Protein AF-M4BK53-F1 (afdb_monomer_lite)

Structure (mmCIF, N/CA/C/O backbone):
data_AF-M4BK53-F1
#
_entry.id   AF-M4BK53-F1
#
loop_
_atom_site.group_PDB
_atom_site.id
_atom_site.type_symbol
_atom_site.label_atom_id
_atom_site.label_alt_id
_atom_site.label_comp_id
_atom_site.label_asym_id
_atom_site.label_entity_id
_atom_site.label_seq_id
_atom_site.pdbx_PDB_ins_code
_atom_site.Cartn_x
_atom_site.Cartn_y
_atom_site.Cartn_z
_atom_site.occupancy
_atom_site.B_iso_or_equiv
_atom_site.auth_seq_id
_atom_site.auth_comp_id
_atom_site.auth_asym_id
_atom_site.auth_atom_id
_atom_site.pdbx_PDB_model_num
ATOM 1 N N . MET A 1 1 ? 11.837 -22.756 3.747 1.00 49.22 1 MET A N 1
ATOM 2 C CA . MET A 1 1 ? 12.409 -21.439 3.376 1.00 49.22 1 MET A CA 1
ATOM 3 C C . MET A 1 1 ? 11.899 -21.199 1.966 1.00 49.22 1 MET A C 1
ATOM 5 O O . MET A 1 1 ? 12.584 -21.530 1.019 1.00 49.22 1 MET A O 1
ATOM 9 N N . ASP A 1 2 ? 10.651 -20.738 1.821 1.00 54.38 2 ASP A N 1
ATOM 10 C CA . ASP A 1 2 ? 9.913 -20.837 0.542 1.00 54.38 2 ASP A CA 1
ATOM 11 C C . ASP A 1 2 ? 9.296 -19.493 0.146 1.00 54.38 2 ASP A C 1
ATOM 13 O O . ASP A 1 2 ? 8.166 -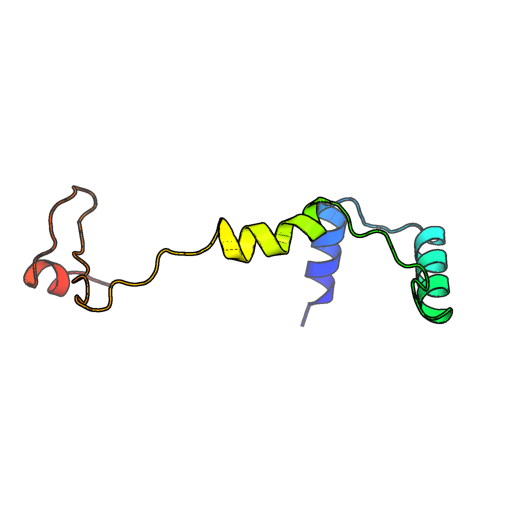19.397 -0.328 1.00 54.38 2 ASP A O 1
ATOM 17 N N . LYS A 1 3 ? 10.058 -18.412 0.359 1.00 54.12 3 LYS A N 1
ATOM 18 C CA . LYS A 1 3 ? 9.658 -17.043 -0.011 1.00 54.12 3 LYS A CA 1
ATOM 19 C C . LYS A 1 3 ? 9.294 -16.925 -1.498 1.00 54.12 3 LYS A C 1
ATOM 21 O O . LYS A 1 3 ? 8.437 -16.123 -1.846 1.00 54.12 3 LYS A O 1
ATOM 26 N N . THR A 1 4 ? 9.901 -17.735 -2.362 1.00 61.84 4 THR A N 1
ATOM 27 C CA . THR A 1 4 ? 9.656 -17.757 -3.812 1.00 61.84 4 THR A CA 1
ATOM 28 C C . THR A 1 4 ? 8.303 -18.357 -4.198 1.00 61.84 4 THR A C 1
ATOM 30 O O . THR A 1 4 ? 7.699 -17.881 -5.156 1.00 61.84 4 THR A O 1
ATOM 33 N N . SER A 1 5 ? 7.783 -19.335 -3.448 1.00 70.50 5 SER A N 1
ATOM 34 C CA . SER A 1 5 ? 6.504 -19.993 -3.765 1.00 70.50 5 SER A CA 1
ATOM 35 C C . SER A 1 5 ? 5.319 -19.029 -3.635 1.00 70.50 5 SER A C 1
ATOM 37 O O . SER A 1 5 ? 4.517 -18.884 -4.559 1.00 70.50 5 SER A O 1
ATOM 39 N N . ASN A 1 6 ? 5.275 -18.271 -2.535 1.00 72.81 6 ASN A N 1
ATOM 40 C CA . ASN A 1 6 ? 4.210 -17.297 -2.276 1.00 72.81 6 ASN A CA 1
ATOM 41 C C . ASN A 1 6 ? 4.221 -16.143 -3.285 1.00 72.81 6 ASN A C 1
ATOM 43 O O . ASN A 1 6 ? 3.165 -15.668 -3.699 1.00 72.81 6 ASN A O 1
ATOM 47 N N . VAL A 1 7 ? 5.413 -15.720 -3.717 1.00 72.38 7 VAL A N 1
ATOM 48 C CA . VAL A 1 7 ? 5.558 -14.703 -4.762 1.00 72.38 7 VAL A CA 1
ATOM 49 C C . VAL A 1 7 ? 4.993 -15.233 -6.080 1.00 72.38 7 VAL A C 1
ATOM 51 O O . VAL A 1 7 ? 4.129 -14.594 -6.666 1.00 72.38 7 VAL A O 1
ATOM 54 N N . ILE A 1 8 ? 5.376 -16.434 -6.522 1.00 74.69 8 ILE A N 1
ATOM 55 C CA . ILE A 1 8 ? 4.857 -17.016 -7.773 1.00 74.69 8 ILE A CA 1
ATOM 56 C C . ILE A 1 8 ? 3.330 -17.190 -7.719 1.00 74.69 8 ILE A C 1
ATOM 58 O O . ILE A 1 8 ? 2.648 -16.870 -8.694 1.00 74.69 8 ILE A O 1
ATOM 62 N N . ALA A 1 9 ? 2.786 -17.654 -6.591 1.00 76.62 9 ALA A N 1
ATOM 63 C CA . ALA A 1 9 ? 1.347 -17.819 -6.404 1.00 76.62 9 ALA A CA 1
ATOM 64 C C . ALA A 1 9 ? 0.590 -16.484 -6.505 1.00 76.62 9 ALA A C 1
ATOM 66 O O . ALA A 1 9 ? -0.404 -16.402 -7.225 1.00 76.62 9 ALA A O 1
ATOM 67 N N . GLY A 1 10 ? 1.097 -15.424 -5.866 1.00 76.06 10 GLY A N 1
ATOM 68 C CA . GLY A 1 10 ? 0.509 -14.085 -5.952 1.00 76.06 10 GLY A CA 1
ATOM 69 C C . GLY A 1 10 ? 0.540 -13.512 -7.371 1.00 76.06 10 GLY A C 1
ATOM 70 O O . GLY A 1 10 ? -0.457 -12.978 -7.848 1.00 76.06 10 GLY A O 1
ATOM 71 N N . PHE A 1 11 ? 1.651 -13.686 -8.094 1.00 77.81 11 PHE A N 1
ATOM 72 C CA . PHE A 1 11 ? 1.737 -13.246 -9.489 1.00 77.81 11 PHE A CA 1
ATOM 73 C C . PHE A 1 11 ? 0.805 -14.042 -10.414 1.00 77.81 11 PHE A C 1
ATOM 75 O O . PHE A 1 11 ? 0.229 -13.454 -11.324 1.00 77.81 11 PHE A O 1
ATOM 82 N N . ARG A 1 12 ? 0.613 -15.349 -10.185 1.00 76.12 12 ARG A N 1
ATOM 83 C CA . ARG A 1 12 ? -0.370 -16.156 -10.931 1.00 76.12 12 ARG A CA 1
ATOM 84 C C . ARG A 1 12 ? -1.806 -15.721 -10.657 1.00 76.12 12 ARG A C 1
ATOM 86 O O . ARG A 1 12 ? -2.573 -15.614 -11.604 1.00 76.12 12 ARG A O 1
ATOM 93 N N . ALA A 1 13 ? -2.153 -15.454 -9.398 1.00 73.00 13 ALA A N 1
ATOM 94 C CA . ALA A 1 13 ? -3.496 -15.016 -9.013 1.00 73.00 13 ALA A CA 1
ATOM 95 C C . ALA A 1 13 ? -3.891 -13.681 -9.667 1.00 73.00 13 ALA A C 1
ATOM 97 O O . ALA A 1 13 ? -5.056 -13.475 -9.983 1.00 73.00 13 ALA A O 1
ATOM 98 N N . CYS A 1 14 ? -2.914 -12.803 -9.913 1.00 73.06 14 CYS A N 1
ATOM 99 C CA . CYS A 1 14 ? -3.110 -11.545 -10.635 1.00 73.06 14 CYS A CA 1
ATOM 100 C C . CYS A 1 14 ? -2.909 -11.662 -12.160 1.00 73.06 14 CYS A C 1
ATOM 102 O O . CYS A 1 14 ? -2.814 -10.634 -12.823 1.00 73.06 14 CYS A O 1
ATOM 104 N N . GLU A 1 15 ? -2.756 -12.876 -12.709 1.00 68.69 15 GLU A N 1
ATOM 105 C CA . GLU A 1 15 ? -2.447 -13.145 -14.130 1.00 68.69 15 GLU A CA 1
ATOM 106 C C . GLU A 1 15 ? -1.153 -12.478 -14.650 1.00 68.69 15 GLU A C 1
ATOM 108 O O . GLU A 1 15 ? -0.918 -12.337 -15.847 1.00 68.69 15 GLU A O 1
ATOM 113 N N . LEU A 1 16 ? -0.249 -12.101 -13.746 1.00 71.38 16 LEU A N 1
ATOM 114 C CA . LEU A 1 16 ? 1.042 -11.479 -14.057 1.00 71.38 16 LEU A CA 1
ATOM 115 C C . LEU A 1 16 ? 2.152 -12.514 -14.333 1.00 71.38 16 LEU A C 1
ATOM 117 O O . LEU A 1 16 ? 3.308 -12.135 -14.550 1.00 71.38 16 LEU A O 1
ATOM 121 N N . TRP A 1 17 ? 1.826 -13.812 -14.300 1.00 72.06 17 TRP A N 1
ATOM 122 C CA . TRP A 1 17 ? 2.756 -14.923 -14.510 1.00 72.06 17 TRP A CA 1
ATOM 123 C C . TRP A 1 17 ? 2.241 -15.947 -15.540 1.00 72.06 17 TRP A C 1
ATOM 125 O O . TRP A 1 17 ? 1.095 -16.378 -15.421 1.00 72.06 17 TRP A O 1
ATOM 135 N N . PRO A 1 18 ? 3.099 -16.453 -16.453 1.00 71.56 18 PRO A N 1
ATOM 136 C CA . PRO A 1 18 ? 4.502 -16.084 -16.631 1.00 71.56 18 PRO A CA 1
ATOM 137 C C . PRO A 1 18 ? 4.642 -14.746 -17.354 1.00 71.56 18 PRO A C 1
ATOM 139 O O . PRO A 1 18 ? 4.001 -14.489 -18.369 1.00 71.56 18 PRO A O 1
ATOM 142 N N . MET A 1 19 ? 5.525 -13.891 -16.843 1.00 76.44 19 MET A N 1
ATOM 143 C CA . MET A 1 19 ? 5.843 -12.642 -17.522 1.00 76.44 19 MET A CA 1
ATOM 144 C C . MET A 1 19 ? 6.562 -12.959 -18.843 1.00 76.44 19 MET A C 1
ATOM 146 O O . MET A 1 19 ? 7.572 -13.667 -18.804 1.00 76.44 19 MET A O 1
ATOM 150 N N . PRO A 1 20 ? 6.113 -12.429 -19.995 1.00 82.81 20 PRO A N 1
ATOM 151 C CA . PRO A 1 20 ? 6.782 -12.661 -21.272 1.00 82.81 20 PRO A CA 1
ATOM 152 C C . PRO A 1 20 ? 8.259 -12.252 -21.226 1.00 82.81 20 PRO A C 1
ATOM 154 O O . PRO A 1 20 ? 8.598 -11.224 -20.635 1.00 82.81 20 PRO A O 1
ATOM 157 N N . LEU A 1 21 ? 9.136 -13.011 -21.892 1.00 81.12 21 LEU A N 1
ATOM 158 C CA . LEU A 1 21 ? 10.583 -12.742 -21.920 1.00 81.12 21 LEU A CA 1
ATOM 159 C C . LEU A 1 21 ? 10.902 -11.314 -22.393 1.00 81.12 21 LEU A C 1
ATOM 161 O O . LEU A 1 21 ? 11.759 -10.645 -21.822 1.00 81.12 21 LEU A O 1
ATOM 165 N N . SER A 1 22 ? 10.154 -10.812 -23.376 1.00 84.88 22 SER A N 1
ATOM 166 C CA . SER A 1 22 ? 10.278 -9.439 -23.879 1.00 84.88 22 SER A CA 1
ATOM 167 C C . SER A 1 22 ? 10.001 -8.383 -22.802 1.00 84.88 22 SER A C 1
ATOM 169 O O . SER A 1 22 ? 10.689 -7.364 -22.731 1.00 84.88 22 SER A O 1
ATOM 171 N N . GLN A 1 23 ? 9.031 -8.629 -21.916 1.00 82.44 23 GLN A N 1
ATOM 172 C CA . GLN A 1 23 ? 8.756 -7.746 -20.784 1.00 82.44 23 GLN A CA 1
ATOM 173 C C . GLN A 1 23 ? 9.849 -7.836 -19.719 1.00 82.44 23 GLN A C 1
ATOM 175 O O . GLN A 1 23 ? 10.229 -6.805 -19.165 1.00 82.44 23 GLN A O 1
ATOM 180 N N . GLN A 1 24 ? 10.384 -9.032 -19.460 1.00 81.69 24 GLN A N 1
ATOM 181 C CA . GLN A 1 24 ? 11.501 -9.214 -18.529 1.00 81.69 24 GLN A CA 1
ATOM 182 C C . GLN A 1 24 ? 12.747 -8.462 -19.012 1.00 81.69 24 GLN A C 1
ATOM 184 O O . GLN A 1 24 ? 13.320 -7.680 -18.258 1.00 81.69 24 GLN A O 1
ATOM 189 N N . GLN A 1 25 ? 13.108 -8.611 -20.289 1.00 85.88 25 GLN A N 1
ATOM 190 C CA . GLN A 1 25 ? 14.228 -7.899 -20.913 1.00 85.88 25 GLN A CA 1
ATOM 191 C C . GLN A 1 25 ? 14.033 -6.380 -20.883 1.00 85.88 25 GLN A C 1
ATOM 193 O O . GLN A 1 25 ? 14.961 -5.644 -20.557 1.00 85.88 25 GLN A O 1
ATOM 198 N N . ARG A 1 26 ? 12.814 -5.895 -21.156 1.00 83.12 26 ARG A N 1
ATOM 199 C CA . ARG A 1 26 ? 12.487 -4.466 -21.070 1.00 83.12 26 ARG A CA 1
ATOM 200 C C . ARG A 1 26 ? 12.655 -3.918 -19.651 1.00 83.12 26 ARG A C 1
ATOM 202 O O . ARG A 1 26 ? 13.209 -2.835 -19.490 1.00 83.12 26 ARG A O 1
ATOM 209 N N . ARG A 1 27 ? 12.185 -4.644 -18.630 1.00 82.38 27 ARG A N 1
ATOM 210 C CA . ARG A 1 27 ? 12.329 -4.250 -17.217 1.00 82.38 27 ARG A CA 1
ATOM 211 C C . ARG A 1 27 ? 13.787 -4.303 -16.761 1.00 82.38 27 ARG A C 1
ATOM 213 O O . ARG A 1 27 ? 14.220 -3.395 -16.063 1.00 82.38 27 ARG A O 1
ATOM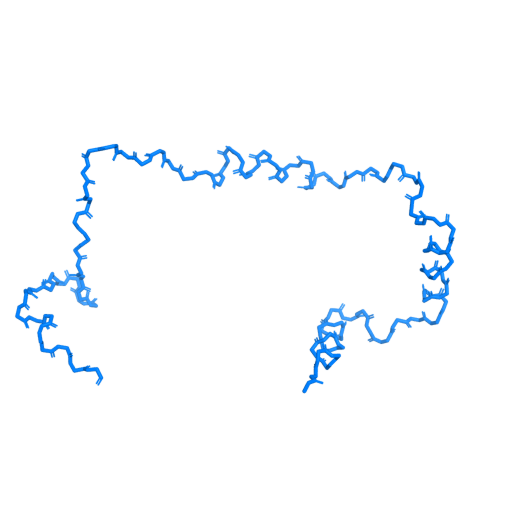 220 N N . LEU A 1 28 ? 14.540 -5.314 -17.198 1.00 81.88 28 LEU A N 1
ATOM 221 C CA . LEU A 1 28 ? 15.973 -5.431 -16.927 1.00 81.88 28 LEU A CA 1
ATOM 222 C C . LEU A 1 28 ? 16.748 -4.259 -17.534 1.00 81.88 28 LEU A C 1
ATOM 224 O O . LEU A 1 28 ? 17.540 -3.636 -16.840 1.00 81.88 28 LEU A O 1
ATOM 228 N N . LYS A 1 29 ? 16.475 -3.917 -18.798 1.00 85.44 29 LYS A N 1
ATOM 229 C CA . LYS A 1 29 ? 17.085 -2.757 -19.455 1.00 85.44 29 LYS A CA 1
ATOM 230 C C . LYS A 1 29 ? 16.777 -1.459 -18.705 1.00 85.44 29 LYS A C 1
ATOM 232 O O . LYS A 1 29 ? 17.694 -0.714 -18.404 1.00 85.44 29 LYS A O 1
ATOM 237 N N . LEU A 1 30 ? 15.511 -1.232 -18.337 1.00 81.69 30 LEU A N 1
ATOM 238 C CA . LEU A 1 30 ? 15.121 -0.068 -17.530 1.00 81.69 30 LEU A CA 1
ATOM 239 C C . LEU A 1 30 ? 15.878 -0.001 -16.202 1.00 81.69 30 LEU A C 1
ATOM 241 O O . LEU A 1 30 ? 16.273 1.078 -15.794 1.00 81.69 30 LEU A O 1
ATOM 245 N N . PHE A 1 31 ? 16.079 -1.132 -15.527 1.00 77.75 31 PHE A N 1
ATOM 246 C CA . PHE A 1 31 ? 16.840 -1.177 -14.281 1.00 77.75 31 PHE A CA 1
ATOM 247 C C . PHE A 1 31 ? 18.325 -0.843 -14.494 1.00 77.75 31 PHE A C 1
ATOM 249 O O . PHE A 1 31 ? 18.874 -0.029 -13.756 1.00 77.75 31 PHE A O 1
ATOM 256 N N . LEU A 1 32 ? 18.956 -1.436 -15.514 1.00 82.06 32 LEU A N 1
ATOM 257 C CA . LEU A 1 32 ? 20.367 -1.204 -15.846 1.00 82.06 32 LEU A CA 1
ATOM 258 C C . LEU A 1 32 ? 20.635 0.235 -16.314 1.00 82.06 32 LEU A C 1
ATOM 260 O O . LEU A 1 32 ? 21.672 0.794 -15.973 1.00 82.06 32 LEU A O 1
ATOM 264 N N . ASP A 1 33 ? 19.681 0.852 -17.014 1.00 84.31 33 ASP A N 1
ATOM 265 C CA . ASP A 1 33 ? 19.755 2.238 -17.498 1.00 84.31 33 ASP A CA 1
ATOM 266 C C . ASP A 1 33 ? 19.471 3.282 -16.384 1.00 84.31 33 ASP A C 1
ATOM 268 O O . ASP A 1 33 ? 19.255 4.458 -16.673 1.00 84.31 33 ASP A O 1
ATOM 272 N N . GLY A 1 34 ? 19.466 2.879 -15.104 1.00 79.25 34 GLY A N 1
ATOM 273 C CA . GLY A 1 34 ? 19.270 3.778 -13.956 1.00 79.25 34 GLY A CA 1
ATOM 274 C C . GLY A 1 34 ? 17.817 3.937 -13.496 1.00 79.25 34 GLY A C 1
ATOM 275 O O . GLY A 1 34 ? 17.501 4.846 -12.731 1.00 79.25 34 GLY A O 1
ATOM 276 N N . GLY A 1 35 ? 16.920 3.050 -13.926 1.00 74.31 35 GLY A N 1
ATOM 277 C CA . GLY A 1 35 ? 15.507 3.066 -13.562 1.00 74.31 35 GLY A CA 1
ATOM 278 C C . GLY A 1 35 ? 14.663 3.981 -14.450 1.00 74.31 35 GLY A C 1
ATOM 279 O O . GLY A 1 35 ? 14.989 4.283 -15.598 1.00 74.31 35 GLY A O 1
ATOM 280 N N . CYS A 1 36 ? 13.508 4.406 -13.938 1.00 63.94 36 CYS A N 1
ATOM 281 C CA . CYS A 1 36 ? 12.687 5.388 -14.636 1.00 63.94 36 CYS A CA 1
ATOM 282 C C . CYS A 1 36 ? 13.236 6.793 -14.351 1.00 63.94 36 CYS A C 1
ATOM 284 O O . CYS A 1 36 ? 13.011 7.327 -13.275 1.00 63.94 36 CYS A O 1
ATOM 286 N N . ILE A 1 37 ? 13.945 7.381 -15.321 1.00 61.75 37 ILE A N 1
ATOM 287 C CA . ILE A 1 37 ? 14.474 8.762 -15.246 1.00 61.75 37 ILE A CA 1
ATOM 288 C C . ILE A 1 37 ? 13.356 9.809 -15.422 1.00 61.75 37 ILE A C 1
ATOM 290 O O . ILE A 1 37 ? 13.554 10.997 -15.197 1.00 61.75 37 ILE A O 1
ATOM 294 N N . LYS A 1 38 ? 12.162 9.392 -15.857 1.00 62.34 38 LYS A N 1
ATOM 295 C CA . LYS A 1 38 ? 11.051 10.319 -16.070 1.00 62.34 38 LYS A CA 1
ATOM 296 C C . LYS A 1 38 ? 10.411 10.644 -14.729 1.00 62.34 38 LYS A C 1
ATOM 298 O O . LYS A 1 38 ? 10.130 9.719 -13.970 1.00 62.34 38 LYS A O 1
ATOM 303 N N . ASP A 1 39 ? 10.099 11.919 -14.508 1.00 61.81 39 ASP A N 1
ATOM 304 C CA . ASP A 1 39 ? 9.053 12.332 -13.573 1.00 61.81 39 ASP A CA 1
ATOM 305 C C . ASP A 1 39 ? 7.761 11.632 -14.006 1.00 61.81 39 ASP A C 1
ATOM 307 O O . ASP A 1 39 ? 7.022 12.099 -14.876 1.00 61.81 39 ASP A O 1
ATOM 311 N N . VAL A 1 40 ? 7.549 10.415 -13.502 1.00 67.88 40 VAL A N 1
ATOM 312 C CA . VAL A 1 40 ? 6.328 9.667 -13.757 1.00 67.88 40 VAL A CA 1
ATOM 313 C C . VAL A 1 40 ? 5.244 10.463 -13.074 1.00 67.88 40 VAL A C 1
ATOM 315 O O . VAL A 1 40 ? 5.251 10.596 -11.849 1.00 67.88 40 VAL A O 1
ATOM 318 N N . GLU A 1 41 ? 4.333 11.014 -13.870 1.00 73.81 41 GLU A N 1
ATOM 319 C CA . GLU A 1 41 ? 3.186 11.709 -13.326 1.00 73.81 41 GLU A CA 1
ATOM 320 C C . GLU A 1 41 ? 2.473 10.758 -12.361 1.00 73.81 41 GLU A C 1
ATOM 322 O O . GLU A 1 41 ? 1.960 9.706 -12.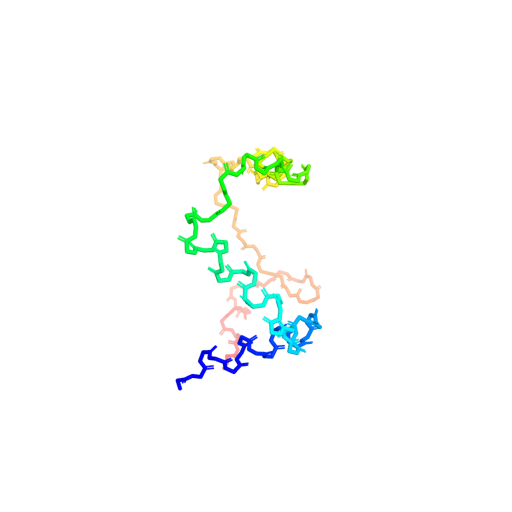755 1.00 73.81 41 GLU A O 1
ATOM 327 N N . LEU A 1 42 ? 2.532 11.091 -11.069 1.00 75.62 42 LEU A N 1
ATOM 328 C CA . LEU A 1 42 ? 1.954 10.256 -10.029 1.00 75.62 42 LEU A CA 1
ATOM 329 C C . LEU A 1 42 ? 0.465 10.073 -10.349 1.00 75.62 42 LEU A C 1
ATOM 331 O O . LEU A 1 42 ? -0.224 11.068 -10.617 1.00 75.62 42 LEU A O 1
ATOM 335 N N . PRO A 1 43 ? -0.052 8.835 -10.308 1.00 76.50 43 PRO A N 1
ATOM 336 C CA . PRO A 1 43 ? -1.474 8.596 -10.478 1.00 76.50 43 PRO A CA 1
ATOM 337 C C . PRO A 1 43 ? -2.284 9.473 -9.520 1.00 76.50 43 PRO A C 1
ATOM 339 O O . PRO A 1 43 ? -1.888 9.669 -8.369 1.00 76.50 43 PRO A O 1
ATOM 342 N N . SER A 1 44 ? -3.430 9.981 -9.971 1.00 79.88 44 SER A N 1
ATOM 343 C CA . SER A 1 44 ? -4.279 10.883 -9.178 1.00 79.88 44 SER A CA 1
ATOM 344 C C . SER A 1 44 ? -4.619 10.315 -7.796 1.00 79.88 44 SER A C 1
ATOM 346 O O . SER A 1 44 ? -4.549 11.034 -6.805 1.00 79.88 44 SER A O 1
ATOM 348 N N . TRP A 1 45 ? -4.882 9.010 -7.700 1.00 80.31 45 TRP A N 1
ATOM 349 C CA . TRP A 1 45 ? -5.153 8.336 -6.427 1.00 80.31 45 TRP A CA 1
ATOM 350 C C . TRP A 1 45 ? -3.977 8.397 -5.443 1.00 80.31 45 TRP A C 1
ATOM 352 O O . TRP A 1 45 ? -4.190 8.440 -4.235 1.00 80.31 45 TRP A O 1
ATOM 362 N N . LEU A 1 46 ? -2.738 8.418 -5.942 1.00 79.44 46 LEU A N 1
ATOM 363 C CA . LEU A 1 46 ? -1.542 8.471 -5.107 1.00 79.44 46 LEU A CA 1
ATOM 364 C C . LEU A 1 46 ? -1.286 9.899 -4.605 1.00 79.44 46 LEU A C 1
ATOM 366 O O . LEU A 1 46 ? -0.877 10.059 -3.461 1.00 79.44 46 LEU A O 1
ATOM 370 N N . LYS A 1 47 ? -1.628 10.920 -5.407 1.00 80.25 47 LYS A N 1
ATOM 371 C CA . LYS A 1 47 ? -1.664 12.333 -4.977 1.00 80.25 47 LYS A CA 1
ATOM 372 C C . LYS A 1 47 ? -2.711 12.559 -3.873 1.00 80.25 47 LYS A C 1
ATOM 374 O O . LYS A 1 47 ? -2.484 13.319 -2.945 1.00 80.25 47 LYS A O 1
ATOM 379 N N . VAL A 1 48 ? -3.848 11.863 -3.958 1.00 84.38 48 VAL A N 1
ATOM 380 C CA . VAL A 1 48 ? -4.968 11.968 -3.000 1.00 84.38 48 VAL A CA 1
ATOM 381 C C . VAL A 1 48 ? -4.741 11.137 -1.731 1.00 84.38 48 VAL A C 1
ATOM 383 O O . VAL A 1 48 ? -5.341 11.408 -0.694 1.00 84.38 48 VAL A O 1
ATOM 386 N N . LYS A 1 49 ? -3.857 10.134 -1.782 1.00 86.44 49 LYS A N 1
ATOM 387 C CA . LYS A 1 49 ? -3.598 9.217 -0.666 1.00 86.44 49 LYS A CA 1
ATOM 388 C C . LYS A 1 49 ? -3.165 9.943 0.606 1.00 86.44 49 LYS A C 1
ATOM 390 O O . LYS A 1 49 ? -3.634 9.580 1.679 1.00 86.44 49 LYS A O 1
ATOM 395 N N . GLU A 1 50 ? -2.284 10.930 0.481 1.00 82.31 50 GLU A N 1
ATOM 396 C CA . GLU A 1 50 ? -1.776 11.695 1.623 1.00 82.31 50 GLU A CA 1
ATOM 397 C C . GLU A 1 50 ? -2.911 12.451 2.318 1.00 82.31 50 GLU A C 1
ATOM 399 O O . GLU A 1 50 ? -3.149 12.228 3.500 1.00 82.31 50 GLU A O 1
ATOM 404 N N . VAL A 1 51 ? -3.706 13.199 1.548 1.00 85.12 51 VAL A N 1
ATOM 405 C CA . VAL A 1 51 ? -4.894 13.924 2.032 1.00 85.12 51 VAL A CA 1
ATOM 406 C C . VAL A 1 51 ? -5.881 12.985 2.724 1.00 85.12 51 VAL A C 1
ATOM 408 O O . VAL A 1 51 ? -6.370 13.261 3.816 1.00 85.12 51 VAL A O 1
ATOM 411 N N . VAL A 1 52 ? -6.155 11.822 2.129 1.00 86.75 52 VAL A N 1
ATOM 412 C CA . VAL A 1 52 ? -7.058 10.832 2.731 1.00 86.75 52 VAL A CA 1
ATOM 413 C C . VAL A 1 52 ? -6.508 10.316 4.062 1.00 86.75 52 VAL A C 1
ATOM 415 O O . VAL A 1 52 ? -7.280 10.124 4.997 1.00 86.75 52 VAL A O 1
ATOM 418 N N . GLN A 1 53 ? -5.197 10.108 4.181 1.00 84.81 53 GLN A N 1
ATOM 419 C CA . GLN A 1 53 ? -4.577 9.64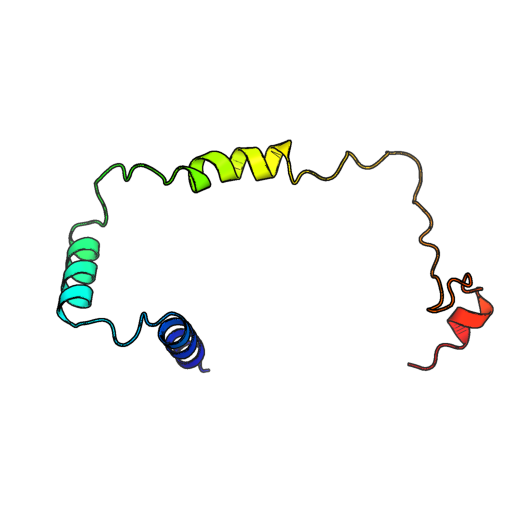7 5.425 1.00 84.81 53 GLN A CA 1
ATOM 420 C C . GLN A 1 53 ? -4.542 10.720 6.515 1.00 84.81 53 GLN A C 1
ATOM 422 O O . GLN 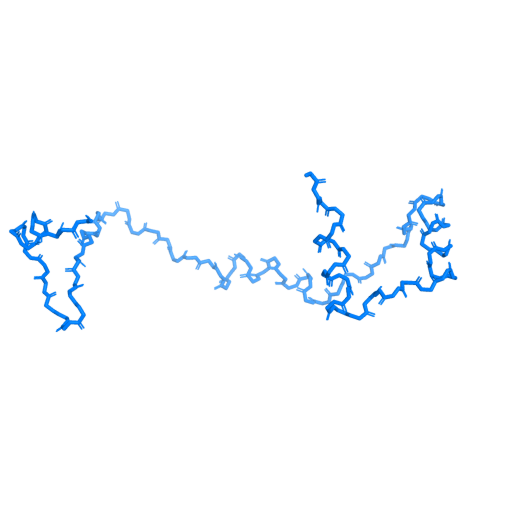A 1 53 ? -4.629 10.362 7.687 1.00 84.81 53 GLN A O 1
ATOM 427 N N . THR A 1 54 ? -4.423 11.996 6.149 1.00 81.38 54 THR A N 1
ATOM 428 C CA . THR A 1 54 ? -4.302 13.112 7.100 1.00 81.38 54 THR A CA 1
ATOM 429 C C . THR A 1 54 ? -5.626 13.780 7.448 1.00 81.38 54 THR A C 1
ATOM 431 O O . THR A 1 54 ? -5.708 14.428 8.484 1.00 81.38 54 THR A O 1
ATOM 434 N N . GLU A 1 55 ? -6.660 13.638 6.619 1.00 81.81 55 GLU A N 1
ATOM 435 C CA . GLU A 1 55 ? -7.923 14.366 6.809 1.00 81.81 55 GLU A CA 1
ATOM 436 C C . GLU A 1 55 ? -9.149 13.452 6.903 1.00 81.81 55 GLU A C 1
ATOM 438 O O . GLU A 1 55 ? -10.092 13.768 7.624 1.00 81.81 55 GLU A O 1
ATOM 443 N N . VAL A 1 56 ? -9.157 12.312 6.203 1.00 83.06 56 VAL A N 1
ATOM 444 C CA . VAL A 1 56 ? -10.355 11.455 6.090 1.00 83.06 56 VAL A CA 1
ATOM 445 C C . VAL A 1 56 ? -10.271 10.233 7.002 1.00 83.06 56 VAL A C 1
ATOM 447 O O . VAL A 1 56 ? -11.239 9.876 7.668 1.00 83.06 56 VAL A O 1
ATOM 450 N N . LEU A 1 57 ? -9.110 9.581 7.038 1.00 84.38 57 LEU A N 1
ATOM 451 C CA . LEU A 1 57 ? -8.840 8.384 7.836 1.00 84.38 57 LEU A CA 1
ATOM 452 C C . LEU A 1 57 ? -8.106 8.714 9.140 1.00 84.38 57 LEU A C 1
ATOM 454 O O . LEU A 1 57 ? -7.399 7.868 9.689 1.00 84.38 57 LEU A O 1
ATOM 458 N N . VAL A 1 58 ? -8.273 9.938 9.641 1.00 84.88 58 VAL A N 1
ATOM 459 C CA . VAL A 1 58 ? -7.759 10.325 10.952 1.00 84.88 58 VAL A CA 1
ATOM 460 C C . VAL A 1 58 ? -8.794 10.004 12.012 1.00 84.88 58 VAL A C 1
ATOM 462 O O . VAL A 1 58 ? -9.963 10.380 11.927 1.00 84.88 58 VAL A O 1
ATOM 465 N N . LEU A 1 59 ? -8.350 9.270 13.029 1.00 81.38 59 LEU A N 1
ATOM 466 C CA . LEU A 1 59 ? -9.151 9.060 14.222 1.00 81.38 59 LEU A CA 1
ATOM 467 C C . LEU A 1 59 ? -9.317 10.404 14.944 1.00 81.38 59 LEU A C 1
ATOM 469 O O . LEU A 1 59 ? -8.338 11.141 15.067 1.00 81.38 59 LEU A O 1
ATOM 473 N N . PRO A 1 60 ? -10.517 10.723 15.454 1.00 79.38 60 PRO A N 1
ATOM 474 C CA . PRO A 1 60 ? -10.712 11.931 16.243 1.00 79.38 60 PRO A CA 1
ATOM 475 C C . PRO A 1 60 ? -9.749 11.945 17.433 1.00 79.38 60 PRO A C 1
ATOM 477 O O . PRO A 1 60 ? -9.442 10.889 17.998 1.00 79.38 60 PRO A O 1
ATOM 480 N N . GLU A 1 61 ? -9.293 13.140 17.815 1.00 75.25 61 GLU A N 1
ATOM 481 C CA . GLU A 1 61 ? -8.390 13.315 18.950 1.00 75.25 61 GLU A CA 1
ATOM 482 C C . GLU A 1 61 ? -8.921 12.571 20.181 1.00 75.25 61 GLU A C 1
ATOM 484 O O . GLU A 1 61 ? -10.095 12.679 20.557 1.00 75.25 61 GLU A O 1
ATOM 489 N N . SER A 1 62 ? -8.056 11.774 20.811 1.00 69.69 62 SER A N 1
ATOM 490 C CA . SER A 1 62 ? -8.434 11.054 22.020 1.00 69.69 62 SER A CA 1
ATOM 491 C C . SER A 1 62 ? -8.752 12.071 23.113 1.00 69.69 62 SER A C 1
ATOM 493 O O . SER A 1 62 ? -7.871 12.826 23.524 1.00 69.69 62 SER A O 1
ATOM 495 N N . SER A 1 63 ? -9.990 12.085 23.612 1.00 71.06 63 SER A N 1
ATOM 496 C CA . SER A 1 63 ? -10.372 12.958 24.723 1.00 71.06 63 SER A CA 1
ATOM 497 C C . SER A 1 63 ? -9.437 12.712 25.912 1.00 71.06 63 SER A C 1
ATOM 499 O O . SER A 1 63 ? -9.407 11.598 26.443 1.00 71.06 63 SER A O 1
ATOM 501 N N . SER A 1 64 ? -8.691 13.734 26.340 1.00 68.75 64 SER A N 1
ATOM 502 C CA . SER A 1 64 ? -7.620 13.602 27.339 1.00 68.75 64 SER A CA 1
ATOM 503 C C . SER A 1 64 ? -8.088 13.220 28.746 1.00 68.75 64 SER A C 1
ATOM 505 O O . SER A 1 64 ? -7.256 12.970 29.608 1.00 68.75 64 SER A O 1
ATOM 507 N N . ASN A 1 65 ? -9.391 13.100 29.006 1.00 60.78 65 ASN A N 1
ATOM 508 C CA . ASN A 1 65 ? -9.907 12.785 30.334 1.00 60.78 65 ASN A CA 1
ATOM 509 C C . ASN A 1 65 ? -11.104 11.838 30.278 1.00 60.78 65 ASN A C 1
ATOM 511 O O . ASN A 1 65 ? -12.249 12.234 30.453 1.00 60.78 65 ASN A O 1
ATOM 515 N N . ALA A 1 66 ? -10.817 10.569 30.023 1.00 57.59 66 ALA A N 1
ATOM 516 C 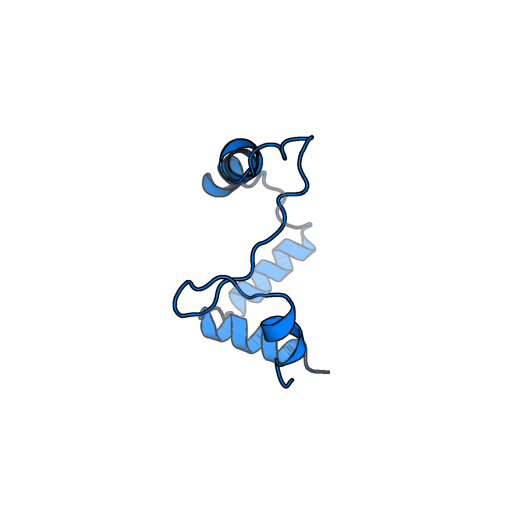CA . ALA A 1 66 ? -11.421 9.426 30.699 1.00 57.59 66 ALA A CA 1
ATOM 517 C C . ALA A 1 66 ? -10.814 8.191 30.045 1.00 57.59 66 ALA A C 1
ATOM 519 O O . ALA A 1 66 ? -10.985 7.978 28.845 1.00 57.59 66 ALA A O 1
ATOM 520 N N . ARG A 1 67 ? -10.152 7.327 30.820 1.00 61.41 67 ARG A N 1
ATOM 521 C CA . ARG A 1 67 ? -10.026 5.928 30.402 1.00 61.41 67 ARG A CA 1
ATOM 522 C C . ARG A 1 67 ? -11.461 5.438 30.223 1.00 61.41 67 ARG A C 1
ATOM 524 O O . ARG A 1 67 ? -12.121 5.153 31.221 1.00 61.41 67 ARG A O 1
ATOM 531 N N . LYS A 1 68 ? -11.984 5.433 28.989 1.00 62.03 68 LYS A N 1
ATOM 532 C CA . LYS A 1 68 ? -13.274 4.818 28.671 1.00 62.03 68 LYS A CA 1
ATOM 533 C C . LYS A 1 68 ? -13.145 3.396 29.178 1.00 62.03 68 LYS A C 1
ATOM 535 O O . LYS A 1 68 ? -12.401 2.615 28.605 1.00 62.03 68 LYS A O 1
ATOM 540 N N . ARG A 1 69 ? -13.759 3.084 30.318 1.00 64.88 69 ARG A N 1
ATOM 541 C CA . ARG A 1 69 ? -13.706 1.736 30.873 1.00 64.88 69 ARG A CA 1
ATOM 542 C C . ARG A 1 69 ? -14.395 0.847 29.849 1.00 64.88 69 ARG A C 1
ATOM 544 O O . ARG A 1 69 ? -15.600 0.990 29.645 1.00 64.88 69 ARG A O 1
ATOM 551 N N . HIS A 1 70 ? -13.621 0.012 29.159 1.00 69.38 70 HIS A N 1
ATOM 552 C CA . HIS A 1 70 ? -14.163 -0.939 28.198 1.00 69.38 70 HIS A CA 1
ATOM 553 C C . HIS A 1 70 ? -15.167 -1.809 28.961 1.00 69.38 70 HIS A C 1
ATOM 555 O O . HIS A 1 70 ? -14.849 -2.359 30.017 1.00 69.38 70 HIS A O 1
ATOM 561 N N . LYS A 1 71 ? -16.411 -1.837 28.485 1.00 71.44 71 LYS A N 1
ATOM 562 C CA . LYS A 1 71 ? -17.457 -2.707 29.014 1.00 71.44 71 LYS A CA 1
ATOM 563 C C . LYS A 1 71 ? -17.526 -3.911 28.086 1.00 71.44 71 LYS A C 1
ATOM 565 O O . LYS A 1 71 ? -17.783 -3.734 26.898 1.00 71.44 71 LYS A O 1
ATOM 570 N N . THR A 1 72 ? -17.254 -5.096 28.614 1.00 73.12 72 THR A N 1
ATOM 571 C CA . THR A 1 72 ? -17.398 -6.346 27.867 1.00 73.12 72 THR A CA 1
ATOM 572 C C . THR A 1 72 ? -18.874 -6.714 27.841 1.00 73.12 72 THR A C 1
ATOM 574 O O . THR A 1 72 ? -19.529 -6.737 28.885 1.00 73.12 72 THR A O 1
ATOM 577 N N . PHE A 1 73 ? -19.399 -6.944 26.644 1.00 74.81 73 PHE A N 1
ATOM 578 C CA . PHE A 1 73 ? -20.777 -7.362 26.437 1.00 74.81 73 PHE A CA 1
ATOM 579 C C . PHE A 1 73 ? -20.805 -8.800 25.925 1.00 74.81 73 PHE A C 1
ATOM 581 O O . PHE A 1 73 ? -19.947 -9.190 25.136 1.00 74.81 73 PHE A O 1
ATOM 588 N N . ASP A 1 74 ? -21.800 -9.557 26.368 1.00 74.12 74 ASP A N 1
ATOM 589 C CA . ASP A 1 74 ? -22.166 -10.855 25.816 1.00 74.12 74 ASP A CA 1
ATOM 590 C C . ASP A 1 74 ? -22.784 -10.714 24.420 1.00 74.12 74 ASP A C 1
ATOM 592 O O . ASP A 1 74 ? -23.249 -9.641 24.022 1.00 74.12 74 ASP A O 1
ATOM 596 N N . VAL A 1 75 ? -22.822 -11.823 23.682 1.00 75.75 75 VAL A N 1
ATOM 597 C CA . VAL A 1 75 ? -23.504 -11.973 22.392 1.00 75.75 75 VAL A CA 1
ATOM 598 C C . VAL A 1 75 ? -24.972 -11.543 22.507 1.00 75.75 75 VAL A C 1
ATOM 600 O O . VAL A 1 75 ? -25.506 -10.918 21.590 1.00 75.75 75 VAL A O 1
ATOM 603 N N . ASN A 1 76 ? -25.595 -11.752 23.673 1.00 80.31 76 ASN A N 1
ATOM 604 C CA . ASN A 1 76 ? -26.954 -11.296 23.984 1.00 80.31 76 ASN A CA 1
ATOM 605 C C . ASN A 1 76 ? -27.039 -9.838 24.478 1.00 80.31 76 ASN A C 1
ATOM 607 O O . ASN A 1 76 ? -28.071 -9.418 24.996 1.00 80.31 76 ASN A O 1
ATOM 611 N N . ARG A 1 77 ? -25.967 -9.046 24.337 1.00 73.62 77 ARG A N 1
ATOM 612 C CA . ARG A 1 77 ? -25.853 -7.648 24.801 1.00 73.62 77 ARG A CA 1
ATOM 613 C C . ARG A 1 77 ? -25.988 -7.458 26.320 1.00 73.62 77 ARG A C 1
ATOM 615 O O . ARG A 1 77 ? -26.186 -6.331 26.776 1.00 73.62 77 ARG A O 1
ATOM 622 N N . GLY A 1 78 ? -25.831 -8.521 27.107 1.00 82.69 78 GLY A N 1
ATOM 623 C CA . GLY A 1 78 ? -25.682 -8.436 28.562 1.00 82.69 78 GLY A CA 1
ATOM 624 C C . GLY A 1 78 ? -24.301 -7.901 28.944 1.00 82.69 78 GLY A C 1
ATOM 625 O O . GLY A 1 78 ? -23.322 -8.183 28.261 1.00 82.69 78 GLY A O 1
ATOM 626 N N . LEU A 1 79 ? -24.199 -7.103 30.006 1.00 82.56 79 LEU A N 1
ATOM 627 C CA . LEU A 1 79 ? -22.897 -6.688 30.538 1.00 82.56 79 LEU A CA 1
ATOM 628 C C . LEU A 1 79 ? -22.281 -7.839 31.332 1.00 82.56 79 LEU A C 1
ATOM 630 O O . LEU A 1 79 ? -22.907 -8.297 32.282 1.00 82.56 79 LEU A O 1
ATOM 634 N N . PHE A 1 80 ? -21.052 -8.238 30.995 1.00 77.62 80 PHE A N 1
ATOM 635 C CA . PHE A 1 80 ? -20.307 -9.201 31.805 1.00 77.62 80 PHE A CA 1
ATOM 636 C C . PHE A 1 80 ? -20.004 -8.598 33.178 1.00 77.62 80 PHE A C 1
ATOM 638 O O . PHE A 1 80 ? -19.404 -7.519 33.295 1.00 77.62 80 PHE A O 1
ATOM 645 N N . THR A 1 81 ? -20.414 -9.301 34.226 1.00 81.81 81 THR A N 1
ATOM 646 C CA . THR A 1 81 ? -20.009 -9.006 35.596 1.00 81.81 81 THR A CA 1
ATOM 647 C C . THR A 1 81 ? -18.606 -9.557 35.866 1.00 81.81 81 THR A C 1
ATOM 649 O O . THR A 1 81 ? -18.019 -10.283 35.063 1.00 81.81 81 THR A O 1
ATOM 652 N N . ARG A 1 82 ? -18.017 -9.178 37.006 1.00 77.94 82 ARG A N 1
ATOM 653 C CA . ARG A 1 82 ? -16.691 -9.676 37.404 1.00 77.94 82 ARG A CA 1
ATOM 654 C C . ARG A 1 82 ? -16.688 -11.195 37.606 1.00 77.94 82 ARG A C 1
ATOM 656 O O . ARG A 1 82 ? -15.664 -11.817 37.355 1.00 77.94 82 ARG A O 1
ATOM 663 N N . GLU A 1 83 ? -17.807 -11.748 38.055 1.00 81.38 83 GLU A N 1
ATOM 664 C CA . GLU A 1 83 ? -17.995 -13.180 38.294 1.00 81.38 83 GLU A CA 1
ATOM 665 C C . GLU A 1 83 ? -18.047 -13.937 36.966 1.00 81.38 83 GLU A C 1
ATOM 667 O O . GLU A 1 83 ? -17.327 -14.913 36.787 1.00 81.38 83 GLU A O 1
ATOM 672 N N . ASP A 1 84 ? -18.786 -13.408 35.988 1.00 81.44 84 ASP A N 1
ATOM 673 C CA . ASP A 1 84 ? -18.862 -13.990 34.645 1.00 81.44 84 ASP A CA 1
ATOM 674 C C . ASP A 1 84 ? -17.479 -14.078 33.982 1.00 81.44 84 ASP A C 1
ATOM 676 O O . ASP A 1 84 ? -17.157 -15.081 33.358 1.00 81.44 84 ASP A O 1
ATOM 680 N N . LEU A 1 85 ? -16.631 -13.055 34.162 1.00 77.25 85 LEU A N 1
ATOM 681 C CA . LEU A 1 85 ? -15.258 -13.032 33.636 1.00 77.25 85 LEU A CA 1
ATOM 682 C C . LEU A 1 85 ? -14.332 -14.069 34.285 1.00 77.25 85 LEU A C 1
ATOM 684 O O . LEU A 1 85 ? -13.351 -14.472 33.667 1.00 77.25 85 LEU A O 1
ATOM 688 N N . GLN A 1 86 ? -14.597 -14.460 35.531 1.00 80.62 86 GLN A N 1
ATOM 689 C CA . GLN A 1 86 ? -13.806 -15.471 36.239 1.00 80.62 86 GLN A CA 1
ATOM 690 C C . GLN A 1 86 ? -14.182 -16.897 35.826 1.00 80.62 86 GLN A C 1
ATOM 692 O O . GLN A 1 86 ? -13.383 -17.805 36.030 1.00 80.62 86 GLN A O 1
ATOM 697 N N . ASN A 1 87 ? -15.359 -17.067 35.222 1.00 76.38 87 ASN A N 1
ATOM 698 C CA . ASN A 1 87 ? -15.913 -18.352 34.800 1.00 76.38 87 ASN A CA 1
ATOM 699 C C . ASN A 1 87 ? -15.781 -18.593 33.283 1.00 76.38 87 ASN A C 1
ATOM 701 O O . ASN A 1 87 ? -16.415 -19.502 32.751 1.00 76.38 87 ASN A O 1
ATOM 705 N N . ILE A 1 88 ? -14.998 -17.775 32.570 1.00 74.50 88 ILE A N 1
ATOM 706 C CA . ILE A 1 88 ? -14.693 -18.015 31.156 1.00 74.50 88 ILE A CA 1
ATOM 707 C C . ILE A 1 88 ? -13.616 -19.103 31.096 1.00 74.50 88 ILE A C 1
ATOM 709 O O . ILE A 1 88 ? -12.437 -18.813 31.293 1.00 74.50 88 ILE A O 1
ATOM 713 N N . ASP A 1 89 ? -14.028 -20.344 30.835 1.00 60.88 89 ASP A N 1
ATOM 714 C CA . ASP A 1 89 ? -13.105 -21.430 30.495 1.00 60.88 89 ASP A CA 1
ATOM 715 C C . ASP A 1 89 ? -12.388 -21.096 29.172 1.00 60.88 89 ASP A C 1
ATOM 717 O O . ASP A 1 89 ? -13.031 -20.777 28.166 1.00 60.88 89 ASP A O 1
ATOM 721 N N . VAL A 1 90 ? -11.051 -21.132 29.199 1.00 55.56 90 VAL A N 1
ATOM 722 C CA . VAL A 1 90 ? -10.153 -20.949 28.041 1.00 55.56 90 VAL A CA 1
ATOM 723 C C . VAL A 1 90 ? -9.792 -22.297 27.437 1.00 55.56 90 VAL A C 1
ATOM 725 O O . VAL A 1 90 ? -9.415 -23.198 28.219 1.00 55.56 90 VAL A O 1
#

Foldseek 3Di:
DCPPVVVQVVCVVVVNPPPDPVVVVVQVVCVVVPHPPDPPPPPPVVVCVVVCVVPVVDDPPDDPDDPPPDFDADPVRHTDDPVNVVPPDD

Sequence (90 aa):
MDKTSNVIAGFRACELWPMPLSQQQRRLKLFLDGGCIKDVELPSWLKVKEVVQTEVLVLPESSSNARKRHKTFDVNRGLFTREDLQNIDV

Secondary structure (DSSP, 8-state):
--HHHHHHHHHHHTT--SPPHHHHHHHHHHHHTTS--S-----HHHHHHHHIIIIISPPPPPPSS----PPPB-TTSPBPPHHHHHT---

pLDDT: mean 75.09, std 8.51, range [49.22, 86.75]

Radius of gyration: 25.94 Å; chains: 1; bounding box: 47×36×62 Å

Organism: Hyaloperonospora arabidopsidis (strain Emoy2) (NCBI:txid559515)